Protein AF-A0A2A2IFA4-F1 (afdb_monomer_lite)

Structure (mmCIF, N/CA/C/O backbone):
data_AF-A0A2A2IFA4-F1
#
_entry.id   AF-A0A2A2IFA4-F1
#
loop_
_atom_site.group_PDB
_atom_site.id
_atom_site.type_symbol
_atom_site.label_atom_id
_atom_site.label_alt_id
_atom_site.label_comp_id
_atom_site.label_asym_id
_atom_site.label_entity_id
_atom_site.label_seq_id
_atom_site.pdbx_PDB_ins_code
_atom_site.Cartn_x
_atom_site.Cartn_y
_atom_site.Cartn_z
_atom_site.occupancy
_atom_site.B_iso_or_equiv
_atom_site.auth_seq_id
_atom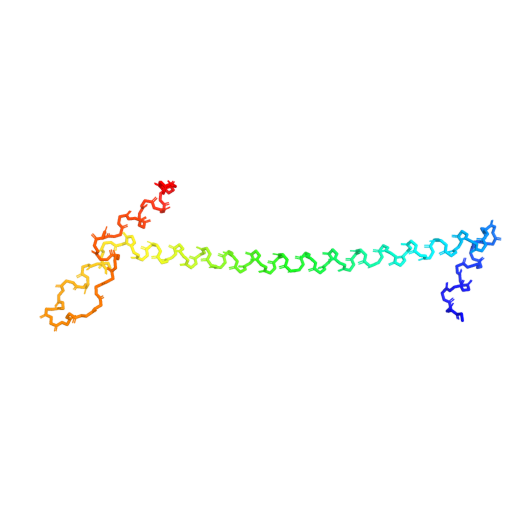_site.auth_comp_id
_atom_site.auth_asym_id
_atom_site.auth_atom_id
_atom_site.pdbx_PDB_model_num
ATOM 1 N N . MET A 1 1 ? -16.837 -14.206 36.445 1.00 54.28 1 MET A N 1
ATOM 2 C CA . MET A 1 1 ? -16.981 -12.756 36.185 1.00 54.28 1 MET A CA 1
ATOM 3 C C . MET A 1 1 ? -15.572 -12.156 36.212 1.00 54.28 1 MET A C 1
ATOM 5 O O . MET A 1 1 ? -14.806 -12.560 37.072 1.00 54.28 1 MET A O 1
ATOM 9 N N . SER A 1 2 ? -15.163 -11.344 35.228 1.00 72.38 2 SER A N 1
ATOM 10 C CA . SER A 1 2 ? -13.782 -10.806 35.141 1.00 72.38 2 SER A CA 1
ATOM 11 C C . SER A 1 2 ? -13.569 -9.676 36.158 1.00 72.38 2 SER A C 1
ATOM 13 O O . SER A 1 2 ? -14.473 -8.870 36.328 1.00 72.38 2 SER A O 1
ATOM 15 N N . LYS A 1 3 ? -12.384 -9.558 36.776 1.00 74.00 3 LYS A N 1
ATOM 16 C CA . LYS A 1 3 ? -12.037 -8.494 37.750 1.00 74.00 3 LYS A CA 1
ATOM 17 C C . LYS A 1 3 ? -12.332 -7.076 37.234 1.00 74.00 3 LYS A C 1
ATOM 19 O O . LYS A 1 3 ? -12.802 -6.212 37.963 1.00 74.00 3 LYS A O 1
ATOM 24 N N . ARG A 1 4 ? -12.153 -6.869 35.929 1.00 71.19 4 ARG A N 1
ATOM 25 C CA . ARG A 1 4 ? -12.455 -5.604 35.243 1.00 71.19 4 ARG A CA 1
ATOM 26 C C . ARG A 1 4 ? -13.957 -5.259 35.250 1.00 71.19 4 ARG A C 1
ATOM 28 O O . ARG A 1 4 ? -14.310 -4.091 35.159 1.00 71.19 4 ARG A O 1
ATOM 35 N N . MET A 1 5 ? -14.833 -6.263 35.350 1.00 63.66 5 MET A N 1
ATOM 36 C CA . MET A 1 5 ? -16.295 -6.114 35.394 1.00 63.66 5 MET A CA 1
ATOM 37 C C . MET A 1 5 ? -16.765 -5.533 36.731 1.00 63.66 5 MET A C 1
ATOM 39 O O . MET A 1 5 ? -17.669 -4.703 36.757 1.00 63.66 5 MET A O 1
ATOM 43 N N . GLU A 1 6 ? -16.139 -5.947 37.832 1.00 71.00 6 GLU A N 1
ATOM 44 C CA . GLU A 1 6 ? -16.464 -5.442 39.170 1.00 71.00 6 GLU A CA 1
ATOM 45 C C . GLU A 1 6 ? -16.035 -3.976 39.318 1.00 71.00 6 GLU A C 1
ATOM 47 O O . GLU A 1 6 ? -16.837 -3.144 39.736 1.00 71.00 6 GLU A O 1
ATOM 52 N N . GLU A 1 7 ? -14.833 -3.627 38.844 1.00 73.50 7 GLU A N 1
ATOM 53 C CA . GLU A 1 7 ? -14.301 -2.256 38.906 1.00 73.50 7 GLU A CA 1
ATOM 54 C C . GLU A 1 7 ? -15.154 -1.236 38.126 1.00 73.50 7 GLU A C 1
ATOM 56 O O . GLU A 1 7 ? -15.310 -0.088 38.550 1.00 73.50 7 GLU A O 1
ATOM 61 N N . ILE A 1 8 ? -15.726 -1.637 36.985 1.00 70.44 8 ILE A N 1
ATOM 62 C CA . ILE A 1 8 ? -16.597 -0.770 36.177 1.00 70.44 8 ILE A CA 1
ATOM 63 C C . ILE A 1 8 ? -17.962 -0.598 36.854 1.00 70.44 8 ILE A C 1
ATOM 65 O O . ILE A 1 8 ? -18.442 0.529 36.975 1.00 70.44 8 ILE A O 1
ATOM 69 N N . LYS A 1 9 ? -18.572 -1.682 37.353 1.00 66.44 9 LYS A N 1
ATOM 70 C CA . LYS A 1 9 ? -19.858 -1.611 38.067 1.00 66.44 9 LYS A CA 1
ATOM 71 C C . LYS A 1 9 ? -19.788 -0.743 39.319 1.00 66.44 9 LYS A C 1
ATOM 73 O O . LYS A 1 9 ? -20.716 0.006 39.609 1.00 66.44 9 LYS A O 1
ATOM 78 N N . GLU A 1 10 ? -18.671 -0.796 40.035 1.00 72.06 10 GLU A N 1
ATOM 79 C CA . GLU A 1 10 ? -18.481 -0.022 41.257 1.00 72.06 10 GLU A CA 1
ATOM 80 C C . GLU A 1 10 ? -18.316 1.484 41.000 1.00 72.06 10 GLU A C 1
ATOM 82 O O . GLU A 1 10 ? -18.781 2.301 41.799 1.00 72.06 10 GLU A O 1
ATOM 87 N N . ARG A 1 11 ? -17.728 1.864 39.856 1.00 70.00 11 ARG A N 1
ATOM 88 C CA . ARG A 1 11 ? -17.583 3.269 39.432 1.00 70.00 11 ARG A CA 1
ATOM 89 C C . ARG A 1 11 ? -18.865 3.880 38.871 1.00 70.00 11 ARG A C 1
ATOM 91 O O . ARG A 1 11 ? -19.038 5.091 38.963 1.00 70.00 11 ARG A O 1
ATOM 98 N N . PHE A 1 12 ? -19.763 3.065 38.322 1.00 68.25 12 PHE A N 1
ATOM 99 C CA . PHE A 1 12 ? -20.979 3.515 37.641 1.00 68.25 12 PHE A CA 1
ATOM 100 C C . PHE A 1 12 ? -22.253 3.013 38.337 1.00 68.25 12 PHE A C 1
ATOM 102 O O . PHE A 1 12 ? -23.189 2.563 37.686 1.00 68.25 12 PHE A O 1
ATOM 109 N N . LYS A 1 13 ? -22.313 3.126 39.672 1.00 64.19 13 LYS A N 1
ATOM 110 C CA . LYS A 1 13 ? -23.433 2.650 40.516 1.00 64.19 13 LYS A CA 1
ATOM 111 C C . LYS A 1 13 ? -24.833 3.164 40.127 1.00 64.19 13 LYS A C 1
ATOM 113 O O . LYS A 1 13 ? -25.814 2.593 40.589 1.00 64.19 13 LYS A O 1
ATOM 118 N N . SER A 1 14 ? -24.944 4.226 39.323 1.00 64.38 14 SER A N 1
ATOM 119 C CA . SER A 1 14 ? -26.217 4.789 38.838 1.00 64.38 14 SER A CA 1
ATOM 120 C C . SER A 1 14 ? -26.607 4.349 37.423 1.00 64.38 14 SER A C 1
ATOM 122 O O . SER A 1 14 ? -27.638 4.781 36.915 1.00 64.38 14 SER A O 1
ATOM 124 N N . VAL A 1 15 ? -25.766 3.558 36.761 1.00 63.66 15 VAL A N 1
ATOM 125 C CA . VAL A 1 15 ? -25.943 3.105 35.381 1.00 63.66 15 VAL A CA 1
ATOM 126 C C . VAL A 1 15 ? -26.515 1.690 35.430 1.00 63.66 15 VAL A C 1
ATOM 128 O O . VAL A 1 15 ? -26.007 0.845 36.166 1.00 63.66 15 VAL A O 1
ATOM 131 N N . GLY A 1 16 ? -27.605 1.432 34.703 1.00 70.00 16 GLY A N 1
ATOM 132 C CA . GLY A 1 16 ? -28.251 0.122 34.730 1.00 70.00 16 GLY A CA 1
ATOM 133 C C . GLY A 1 16 ? -27.309 -0.973 34.221 1.00 70.00 16 GLY A C 1
ATOM 134 O O . GLY A 1 16 ? -26.464 -0.729 33.361 1.00 70.00 16 GLY A O 1
ATOM 135 N N . ASP A 1 17 ? -27.470 -2.208 34.702 1.00 71.75 17 ASP A N 1
ATOM 136 C CA . ASP A 1 17 ? -26.640 -3.345 34.265 1.00 71.75 17 ASP A CA 1
ATOM 137 C C . ASP A 1 17 ? -26.629 -3.530 32.729 1.00 71.75 17 ASP A C 1
ATOM 139 O O . ASP A 1 17 ? -25.636 -3.991 32.161 1.00 71.75 17 ASP A O 1
ATOM 143 N N . GLY A 1 18 ? -27.712 -3.139 32.043 1.00 74.62 18 GLY A N 1
ATOM 144 C CA . GLY A 1 18 ? -27.806 -3.133 30.578 1.00 74.62 18 GLY A CA 1
ATOM 145 C C . GLY A 1 18 ? -26.884 -2.111 29.905 1.00 74.62 18 GLY A C 1
ATOM 146 O O . GLY A 1 18 ? -26.191 -2.452 28.946 1.00 74.62 18 GLY A O 1
ATOM 147 N N . ASP A 1 19 ? -26.806 -0.898 30.447 1.00 78.19 19 ASP A N 1
ATOM 148 C CA . ASP A 1 19 ? -25.959 0.181 29.932 1.00 78.19 19 ASP A CA 1
ATOM 149 C C . ASP A 1 19 ? -24.469 -0.138 30.144 1.00 78.19 19 ASP A C 1
ATOM 151 O O . ASP A 1 19 ? -23.640 0.102 29.266 1.00 78.19 19 ASP A O 1
ATOM 155 N N . ILE A 1 20 ? -24.123 -0.765 31.276 1.00 79.50 20 ILE A N 1
ATOM 156 C CA . ILE A 1 20 ? -22.754 -1.225 31.557 1.00 79.50 20 ILE A CA 1
ATOM 157 C C . ILE A 1 20 ? -22.330 -2.306 30.558 1.00 79.50 20 ILE A C 1
ATOM 159 O O . ILE A 1 20 ? -21.237 -2.236 29.993 1.00 79.50 20 ILE A O 1
ATOM 163 N N . ASN A 1 21 ? -23.192 -3.293 30.298 1.00 81.50 21 ASN A N 1
ATOM 164 C CA . ASN A 1 21 ? -22.903 -4.337 29.314 1.00 81.50 21 ASN A CA 1
ATOM 165 C C . ASN A 1 21 ? -22.749 -3.760 27.901 1.00 81.50 21 ASN A C 1
ATOM 167 O O . ASN A 1 21 ? -21.839 -4.166 27.175 1.00 81.50 21 ASN A O 1
ATOM 171 N N . TRP A 1 22 ? -23.589 -2.792 27.528 1.00 85.56 22 TRP A N 1
ATOM 172 C CA . TRP A 1 22 ? -23.478 -2.105 26.245 1.00 85.56 22 TRP A CA 1
ATOM 173 C C . TRP A 1 22 ? -22.144 -1.356 26.117 1.00 85.56 22 TRP A C 1
ATOM 175 O O . TRP A 1 22 ? -21.429 -1.553 25.135 1.00 85.56 22 TRP A O 1
ATOM 185 N N . LEU A 1 23 ? -21.739 -0.584 27.133 1.00 84.94 23 LEU A N 1
ATOM 186 C CA . LEU A 1 23 ? -20.457 0.137 27.142 1.00 84.94 23 LEU A CA 1
ATOM 187 C C . LEU A 1 23 ? -19.249 -0.801 27.022 1.00 84.94 23 LEU A C 1
ATOM 189 O O . LEU A 1 23 ? -18.266 -0.483 26.347 1.00 84.94 23 LEU A O 1
ATOM 193 N N . ILE A 1 24 ? -19.317 -1.979 27.642 1.00 84.62 24 ILE A N 1
ATOM 194 C CA . ILE A 1 24 ? -18.269 -2.998 27.528 1.00 84.62 24 ILE A CA 1
ATOM 195 C C . ILE A 1 24 ? -18.199 -3.547 26.106 1.00 84.62 24 ILE A C 1
ATOM 197 O O . ILE A 1 24 ? -17.106 -3.628 25.545 1.00 84.62 24 ILE A O 1
ATOM 201 N N . GLN A 1 25 ? -19.343 -3.880 25.503 1.00 88.69 25 GLN A N 1
ATOM 202 C CA . GLN A 1 25 ? -19.390 -4.342 24.115 1.00 88.69 25 GLN A CA 1
ATOM 203 C C . GLN A 1 25 ? -18.828 -3.292 23.155 1.00 88.69 25 GLN A C 1
ATOM 205 O O . GLN A 1 25 ? -18.031 -3.638 22.286 1.00 88.69 25 GLN A O 1
ATOM 210 N N . GLN A 1 26 ? -19.169 -2.014 23.346 1.00 88.25 26 GLN A N 1
ATOM 211 C CA . GLN A 1 26 ? -18.602 -0.925 22.547 1.00 88.25 26 GLN A CA 1
ATOM 212 C C . GLN A 1 26 ? -17.088 -0.811 22.739 1.00 88.25 26 GLN A C 1
ATOM 214 O O . GLN A 1 26 ? -16.351 -0.674 21.769 1.00 88.25 26 GLN A O 1
ATOM 219 N N . THR A 1 27 ? -16.599 -0.937 23.974 1.00 90.31 27 THR A N 1
ATOM 220 C CA . THR A 1 27 ? -15.159 -0.876 24.259 1.00 90.31 27 THR A CA 1
ATOM 221 C C . THR A 1 27 ? -14.395 -2.017 23.580 1.00 90.31 27 THR A C 1
ATOM 22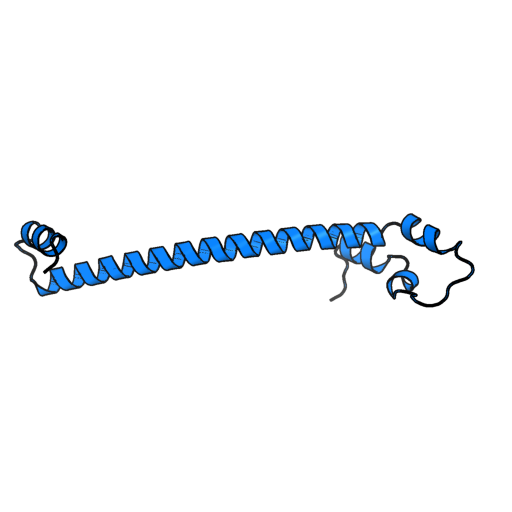3 O O . THR A 1 27 ? -13.326 -1.795 23.016 1.00 90.31 27 THR A O 1
ATOM 226 N N . GLU A 1 28 ? -14.921 -3.243 23.616 1.00 92.56 28 GLU A N 1
ATOM 227 C CA . GLU A 1 28 ? -14.299 -4.378 22.923 1.00 92.56 28 GLU A CA 1
ATOM 228 C C . GLU A 1 28 ? -14.388 -4.242 21.399 1.00 92.56 28 GLU A C 1
ATOM 230 O O . GLU A 1 28 ? -13.419 -4.549 20.704 1.00 92.56 28 GLU A O 1
ATOM 235 N N . HIS A 1 29 ? -15.497 -3.710 20.879 1.00 90.62 29 HIS A N 1
ATOM 236 C CA . HIS A 1 29 ? -15.645 -3.412 19.456 1.00 90.62 29 HIS A CA 1
ATOM 237 C C . HIS A 1 29 ? -14.598 -2.396 18.981 1.00 90.62 29 HIS A C 1
ATOM 239 O O . HIS A 1 29 ? -13.926 -2.631 17.979 1.00 90.62 29 HIS A O 1
ATOM 245 N N . VAL A 1 30 ? -14.406 -1.297 19.719 1.00 93.50 30 VAL A N 1
ATOM 246 C CA . VAL A 1 30 ? -13.392 -0.279 19.399 1.00 93.50 30 VAL A CA 1
ATOM 247 C C . VAL A 1 30 ? -11.990 -0.889 19.385 1.00 93.50 30 VAL A C 1
ATOM 249 O O . VAL A 1 30 ? -11.267 -0.705 18.410 1.00 93.50 30 VAL A O 1
ATOM 252 N N . LYS A 1 31 ? -11.625 -1.698 20.387 1.00 94.12 31 LYS A N 1
ATOM 253 C CA . LYS A 1 31 ? -10.314 -2.376 20.413 1.00 94.12 31 LYS A CA 1
ATOM 254 C C . LYS A 1 31 ? -10.087 -3.310 19.227 1.00 94.12 31 LYS A C 1
ATOM 256 O O . LYS A 1 31 ? -8.945 -3.520 18.818 1.00 94.12 31 LYS A O 1
ATOM 261 N N . GLU A 1 32 ? -11.140 -3.958 18.737 1.00 95.38 32 GLU A N 1
ATOM 262 C CA . GLU A 1 32 ? -11.045 -4.818 17.559 1.00 95.38 32 GLU A CA 1
ATOM 263 C C . GLU A 1 32 ? -10.854 -3.987 16.286 1.00 95.38 32 GLU A C 1
ATOM 265 O O . GLU A 1 32 ? -9.996 -4.312 15.466 1.00 95.38 32 GLU A O 1
ATOM 270 N N . LEU A 1 33 ? -11.576 -2.872 16.146 1.00 94.56 33 LEU A N 1
ATOM 271 C CA . LEU A 1 33 ? -11.365 -1.935 15.041 1.00 94.56 33 LEU A CA 1
ATOM 272 C C . LEU A 1 33 ? -9.942 -1.366 15.042 1.00 94.56 33 LEU A C 1
ATOM 274 O O . LEU A 1 33 ? -9.293 -1.368 14.000 1.00 94.56 33 LEU A O 1
ATOM 278 N N . GLU A 1 34 ? -9.423 -0.953 16.198 1.00 95.12 34 GLU A N 1
ATOM 279 C CA . GLU A 1 34 ? -8.044 -0.467 16.342 1.00 95.12 34 GLU A CA 1
ATOM 280 C C . GLU A 1 34 ? -7.016 -1.523 15.910 1.00 95.12 34 GLU A C 1
ATOM 282 O O . GLU A 1 34 ? -6.061 -1.217 15.192 1.00 95.12 34 GLU A O 1
ATOM 287 N N . ARG A 1 35 ? -7.226 -2.790 16.294 1.00 94.88 35 ARG A N 1
ATOM 288 C CA . ARG A 1 35 ? -6.372 -3.907 15.865 1.00 94.88 35 ARG A CA 1
ATOM 289 C C . ARG A 1 35 ? -6.396 -4.101 14.354 1.00 94.88 35 ARG A C 1
ATOM 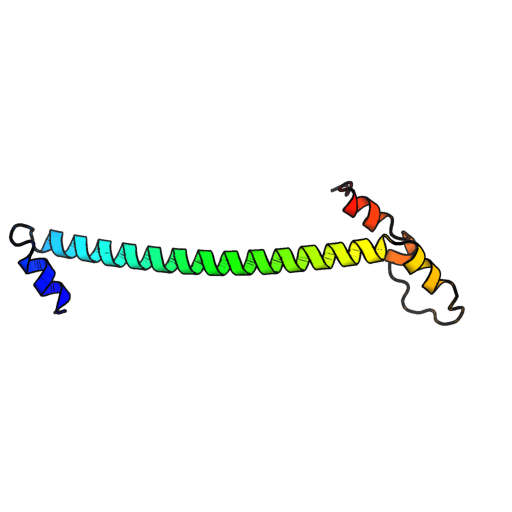291 O O . ARG A 1 35 ? -5.333 -4.270 13.756 1.00 94.88 35 ARG A O 1
ATOM 298 N N . ARG A 1 36 ? -7.580 -4.057 13.741 1.00 94.69 36 ARG A N 1
ATOM 299 C CA . ARG A 1 36 ? -7.742 -4.194 12.287 1.00 94.69 36 ARG A CA 1
ATOM 300 C C . ARG A 1 36 ? -7.080 -3.048 11.534 1.00 94.69 36 ARG A C 1
ATOM 302 O O . ARG A 1 36 ? -6.311 -3.311 10.620 1.00 94.69 36 ARG A O 1
ATOM 309 N N . ILE A 1 37 ? -7.291 -1.807 11.972 1.00 94.69 37 ILE A N 1
ATOM 310 C CA . ILE A 1 37 ? -6.646 -0.627 11.380 1.00 94.69 37 ILE A CA 1
ATOM 311 C C . ILE A 1 37 ? -5.123 -0.758 11.468 1.00 94.69 37 ILE A C 1
ATOM 313 O O . ILE A 1 37 ? -4.439 -0.607 10.462 1.00 94.69 37 ILE A O 1
ATOM 317 N N . SER A 1 38 ? -4.582 -1.124 12.634 1.00 95.00 38 SER A N 1
ATOM 318 C CA . SER A 1 38 ? -3.133 -1.298 12.797 1.00 95.00 38 SER A CA 1
ATOM 319 C C . SER A 1 38 ? -2.560 -2.406 11.903 1.00 95.00 38 SER A C 1
ATOM 321 O O . SER A 1 38 ? -1.437 -2.293 11.403 1.00 95.00 38 SER A O 1
ATOM 323 N N . PHE A 1 39 ? -3.310 -3.492 11.703 1.00 94.81 39 PHE A N 1
ATOM 324 C CA . PHE A 1 39 ? -2.930 -4.553 10.776 1.00 94.81 39 PHE A CA 1
ATOM 325 C C . PHE A 1 39 ? -2.925 -4.053 9.327 1.00 94.81 39 PHE A C 1
ATOM 327 O O . PHE A 1 39 ? -1.922 -4.224 8.632 1.00 94.81 39 PHE A O 1
ATOM 334 N N . ASP A 1 40 ? -4.004 -3.396 8.901 1.00 94.25 40 ASP A N 1
ATOM 335 C CA . ASP A 1 40 ? -4.159 -2.862 7.550 1.00 94.25 40 ASP A CA 1
ATOM 336 C C . ASP A 1 40 ? -3.058 -1.841 7.237 1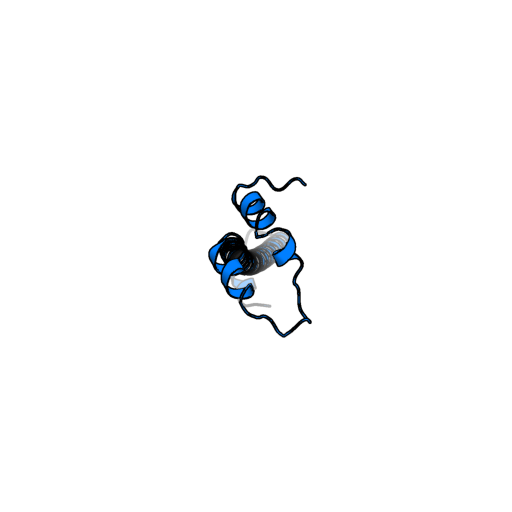.00 94.25 40 ASP A C 1
ATOM 338 O O . ASP A 1 40 ? -2.395 -1.945 6.206 1.00 94.25 40 ASP A O 1
ATOM 342 N N . GLU A 1 41 ? -2.765 -0.914 8.152 1.00 94.38 41 GLU A N 1
ATOM 343 C CA . GLU A 1 41 ? -1.675 0.057 8.002 1.00 94.38 41 GLU A CA 1
ATOM 344 C C . GLU A 1 41 ? -0.320 -0.620 7.770 1.00 94.38 41 GLU A C 1
ATOM 346 O O . GLU A 1 41 ? 0.429 -0.240 6.865 1.00 94.38 41 GLU A O 1
ATOM 351 N N . LYS A 1 42 ? 0.001 -1.656 8.554 1.00 93.88 42 LYS A N 1
ATOM 352 C CA . LYS A 1 42 ? 1.250 -2.415 8.390 1.00 93.88 42 LYS A CA 1
ATOM 353 C C . LYS A 1 42 ? 1.283 -3.157 7.060 1.00 93.88 42 LYS A C 1
ATOM 355 O O . LYS A 1 42 ? 2.311 -3.137 6.380 1.00 93.88 42 LYS A O 1
ATOM 360 N N . PHE A 1 43 ? 0.175 -3.789 6.684 1.00 94.06 43 PHE A N 1
ATOM 361 C CA . PHE A 1 43 ? 0.056 -4.519 5.429 1.00 94.06 43 PHE A CA 1
ATOM 362 C C . PHE A 1 43 ? 0.243 -3.589 4.224 1.00 94.06 43 PHE A C 1
ATOM 364 O O . PHE A 1 43 ? 1.107 -3.837 3.377 1.00 94.06 43 PHE A O 1
ATOM 371 N N . TYR A 1 44 ? -0.497 -2.479 4.177 1.00 94.56 44 TYR A N 1
ATOM 372 C CA . TYR A 1 44 ? -0.401 -1.505 3.094 1.00 94.56 44 TYR A CA 1
ATOM 373 C C . TYR A 1 44 ? 0.962 -0.814 3.068 1.00 94.56 44 TYR A C 1
ATOM 375 O O . TYR A 1 44 ? 1.536 -0.665 1.991 1.00 94.56 44 TYR A O 1
ATOM 383 N N . SER A 1 45 ? 1.545 -0.475 4.222 1.00 95.44 45 SER A N 1
ATOM 384 C CA . SER A 1 45 ? 2.910 0.066 4.288 1.00 95.44 45 SER A CA 1
ATOM 385 C C . SER A 1 45 ? 3.936 -0.902 3.688 1.00 95.44 45 SER A C 1
ATOM 387 O O . SER A 1 45 ? 4.793 -0.493 2.900 1.00 95.44 45 SER A O 1
ATOM 389 N N . GLY A 1 46 ? 3.824 -2.198 3.997 1.00 95.12 46 GLY A N 1
ATOM 390 C CA . GLY A 1 46 ? 4.663 -3.239 3.405 1.00 95.12 46 GLY A CA 1
ATOM 391 C C . GLY A 1 46 ? 4.499 -3.326 1.887 1.00 95.12 46 GLY A C 1
ATOM 392 O O . GLY A 1 46 ? 5.490 -3.329 1.156 1.00 95.12 46 GLY A O 1
ATOM 393 N N . LYS A 1 47 ? 3.253 -3.314 1.401 1.00 95.38 47 LYS A N 1
ATOM 394 C CA . LYS A 1 47 ? 2.952 -3.351 -0.037 1.00 95.38 47 LYS A CA 1
ATOM 395 C C . LYS A 1 47 ? 3.456 -2.119 -0.782 1.00 95.38 47 LYS A C 1
ATOM 397 O O . LYS A 1 47 ? 4.015 -2.259 -1.866 1.00 95.38 47 LYS A O 1
ATOM 402 N N . ILE A 1 48 ? 3.332 -0.932 -0.193 1.00 95.81 48 ILE A N 1
ATOM 403 C CA . ILE A 1 48 ? 3.867 0.307 -0.769 1.00 95.81 48 ILE A CA 1
ATOM 404 C C . ILE A 1 48 ? 5.390 0.217 -0.902 1.00 95.81 48 ILE A C 1
ATOM 406 O O . ILE A 1 48 ? 5.922 0.531 -1.963 1.00 95.81 48 ILE A O 1
ATOM 410 N N . LYS A 1 49 ? 6.101 -0.265 0.126 1.00 95.19 49 LYS A N 1
ATOM 411 C CA . LYS A 1 49 ? 7.560 -0.459 0.057 1.00 95.19 49 LYS A CA 1
ATOM 412 C C . LYS A 1 49 ? 7.963 -1.448 -1.039 1.00 95.19 49 LYS A C 1
ATOM 414 O O . LYS A 1 49 ? 8.896 -1.171 -1.786 1.00 95.19 49 LYS A O 1
ATOM 419 N N . GLU A 1 50 ? 7.245 -2.564 -1.163 1.00 95.69 50 GLU A N 1
ATOM 420 C CA . GLU A 1 50 ? 7.470 -3.563 -2.215 1.00 95.69 50 GLU A CA 1
ATOM 421 C C . GLU A 1 50 ? 7.284 -2.958 -3.618 1.00 95.69 50 GLU A C 1
ATOM 423 O O . GLU A 1 50 ? 8.128 -3.135 -4.497 1.00 95.69 50 GLU A O 1
ATOM 428 N N . LEU A 1 51 ? 6.203 -2.200 -3.824 1.00 95.62 51 LEU A N 1
ATOM 429 C CA . LEU A 1 51 ? 5.918 -1.532 -5.095 1.00 95.62 51 LEU A CA 1
ATOM 430 C C . LEU A 1 51 ? 6.941 -0.441 -5.420 1.00 95.62 51 LEU A C 1
ATOM 432 O O . LEU A 1 51 ? 7.340 -0.312 -6.575 1.00 95.62 51 LEU A O 1
ATOM 436 N N . LEU A 1 52 ? 7.406 0.314 -4.421 1.00 94.88 52 LEU A N 1
ATOM 437 C CA . LEU A 1 52 ? 8.472 1.300 -4.602 1.00 94.88 52 LEU A CA 1
ATOM 438 C C . LEU A 1 52 ? 9.789 0.634 -5.011 1.00 94.88 52 LEU A C 1
ATOM 440 O O . LEU A 1 52 ? 10.432 1.103 -5.948 1.00 94.88 52 LEU A O 1
ATOM 444 N N . ALA A 1 53 ? 10.160 -0.478 -4.374 1.00 94.81 53 ALA A N 1
ATOM 445 C CA . ALA A 1 53 ? 11.348 -1.241 -4.749 1.00 94.81 53 ALA A CA 1
ATOM 446 C C . ALA A 1 53 ? 11.245 -1.779 -6.187 1.00 94.81 53 ALA A C 1
ATOM 448 O O . ALA A 1 53 ? 12.173 -1.609 -6.976 1.00 94.81 53 ALA A O 1
ATOM 449 N N . LYS A 1 54 ? 10.087 -2.342 -6.563 1.00 93.62 54 LYS A N 1
ATOM 450 C CA . LYS A 1 54 ? 9.811 -2.786 -7.940 1.00 93.62 54 LYS A CA 1
ATOM 451 C C . LYS A 1 54 ? 9.897 -1.638 -8.941 1.00 93.62 54 LYS A C 1
ATOM 453 O O . LYS A 1 54 ? 10.540 -1.782 -9.973 1.00 93.62 54 LYS A O 1
ATOM 458 N N . LYS A 1 55 ? 9.309 -0.481 -8.625 1.00 93.44 55 LYS A N 1
ATOM 459 C CA . LYS A 1 55 ? 9.376 0.718 -9.471 1.00 93.44 55 LYS A CA 1
ATOM 460 C C . LYS A 1 55 ? 10.821 1.165 -9.701 1.00 93.44 55 LYS A C 1
ATOM 462 O O . LYS A 1 55 ? 11.169 1.490 -10.831 1.00 93.44 55 LYS A O 1
ATOM 467 N N . ILE A 1 56 ? 11.647 1.187 -8.653 1.00 92.94 56 ILE A N 1
ATOM 468 C CA . ILE A 1 56 ? 13.071 1.537 -8.765 1.00 92.94 56 ILE A CA 1
ATOM 469 C C . ILE A 1 56 ? 13.785 0.538 -9.676 1.00 92.94 56 ILE A C 1
ATOM 471 O O . ILE A 1 56 ? 14.456 0.955 -10.613 1.00 92.94 56 ILE A O 1
ATOM 475 N N . HIS A 1 57 ? 13.584 -0.760 -9.450 1.00 92.62 57 HIS A N 1
ATOM 476 C CA . HIS A 1 57 ? 14.197 -1.806 -10.264 1.00 92.62 57 HIS A CA 1
ATOM 477 C C . HIS A 1 57 ? 13.796 -1.709 -11.744 1.00 92.62 57 HIS A C 1
ATOM 479 O O . HIS A 1 57 ? 14.653 -1.753 -12.621 1.00 92.62 57 HIS A O 1
ATOM 485 N N . TYR A 1 58 ? 12.511 -1.500 -12.037 1.00 90.56 58 TYR A N 1
ATOM 486 C CA . TYR A 1 58 ? 12.047 -1.317 -13.414 1.00 90.56 58 TYR A CA 1
ATOM 487 C C . TYR A 1 58 ? 12.596 -0.042 -14.051 1.00 90.56 58 TYR A C 1
ATOM 489 O O . TYR A 1 58 ? 12.931 -0.061 -15.228 1.00 90.56 58 TYR A O 1
ATOM 497 N N . LYS A 1 59 ? 12.748 1.046 -13.288 1.00 90.56 59 LYS A N 1
ATOM 498 C CA . LYS A 1 59 ? 13.395 2.266 -13.785 1.00 90.56 59 LYS A CA 1
ATOM 499 C C . LYS A 1 59 ? 14.854 2.011 -14.161 1.00 90.56 59 LYS A C 1
ATOM 501 O O . LYS A 1 59 ? 15.261 2.424 -15.234 1.00 90.56 59 LYS A O 1
ATOM 506 N N . GLN A 1 60 ? 15.600 1.290 -13.326 1.00 89.44 60 GLN A N 1
ATOM 507 C CA . GLN A 1 60 ? 16.988 0.914 -13.616 1.00 89.44 60 GLN A CA 1
ATOM 508 C C . GLN A 1 60 ? 17.088 0.018 -14.854 1.00 89.44 60 GLN A C 1
ATOM 510 O O . GLN A 1 60 ? 17.964 0.223 -15.685 1.00 89.44 60 GLN A O 1
ATOM 515 N N . ALA A 1 61 ? 16.173 -0.943 -15.008 1.00 87.44 61 ALA A N 1
ATOM 516 C CA . ALA A 1 61 ? 16.113 -1.772 -16.209 1.00 87.44 61 ALA A CA 1
ATOM 517 C C . ALA A 1 61 ? 15.817 -0.928 -17.460 1.00 87.44 61 ALA A C 1
ATOM 519 O O . ALA A 1 61 ? 16.472 -1.094 -18.482 1.00 87.44 61 ALA A O 1
ATOM 520 N N . LEU A 1 62 ? 14.873 0.014 -17.376 1.00 87.12 62 LEU A N 1
ATOM 521 C CA . LEU A 1 62 ? 14.587 0.945 -18.470 1.00 87.12 62 LEU A CA 1
ATOM 522 C C . LEU A 1 62 ? 15.782 1.846 -18.787 1.00 87.12 62 LEU A C 1
ATOM 524 O O . LEU A 1 62 ? 16.020 2.109 -19.953 1.00 87.12 62 LEU A O 1
ATOM 528 N N . GLU A 1 63 ? 16.528 2.314 -17.787 1.00 87.69 63 GLU A N 1
ATOM 529 C CA . GLU A 1 63 ? 17.749 3.105 -17.987 1.00 87.69 63 GLU A CA 1
ATOM 530 C C . GLU A 1 63 ? 18.842 2.272 -18.669 1.00 87.69 63 GLU A C 1
ATOM 532 O O . GLU A 1 63 ? 19.429 2.744 -19.636 1.00 87.69 63 GLU A O 1
ATOM 537 N N . PHE A 1 64 ? 19.042 1.017 -18.250 1.00 87.25 64 PHE A N 1
ATOM 538 C CA . PHE A 1 64 ? 19.962 0.081 -18.906 1.00 87.25 64 PHE A CA 1
ATOM 539 C C . PHE A 1 64 ? 19.602 -0.121 -20.382 1.00 87.25 64 PHE A C 1
ATOM 541 O O . PHE A 1 64 ? 20.458 0.001 -21.250 1.00 87.25 64 PHE A O 1
ATOM 548 N N . TYR A 1 65 ? 18.324 -0.361 -20.678 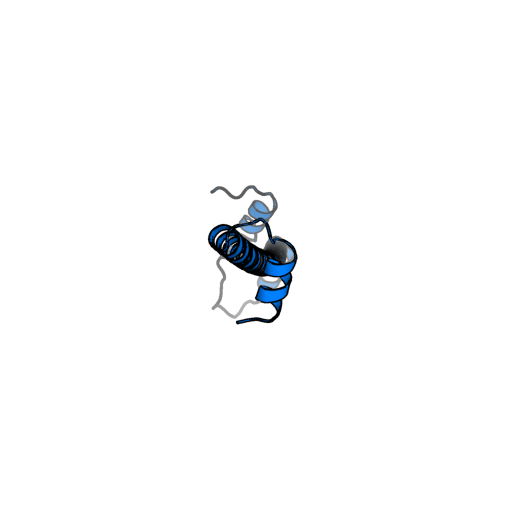1.00 83.19 65 TYR A N 1
ATOM 549 C CA . TYR A 1 65 ? 17.855 -0.485 -22.056 1.00 83.19 65 TYR A CA 1
ATOM 550 C C . TYR A 1 65 ? 17.744 0.865 -22.782 1.00 83.19 65 TYR A C 1
ATOM 552 O O . TYR A 1 65 ? 17.589 0.890 -23.990 1.00 83.19 65 TYR A O 1
ATOM 560 N N . ALA A 1 66 ? 17.773 2.017 -22.126 1.00 85.44 66 ALA A N 1
ATOM 561 C CA . ALA A 1 66 ? 17.749 3.300 -22.832 1.00 85.44 66 ALA A CA 1
ATOM 562 C C . ALA A 1 66 ? 19.139 3.707 -23.344 1.00 85.44 66 ALA A C 1
ATOM 564 O O . ALA A 1 66 ? 19.222 4.549 -24.240 1.00 85.44 66 ALA A O 1
ATOM 565 N N . ASP A 1 67 ? 20.188 3.129 -22.763 1.00 83.62 67 ASP A N 1
ATOM 566 C CA . ASP A 1 67 ? 21.588 3.405 -23.056 1.00 83.62 67 ASP A CA 1
ATOM 567 C C . ASP A 1 67 ? 22.033 2.718 -24.355 1.00 83.62 67 ASP A C 1
ATOM 569 O O . ASP A 1 67 ? 21.937 1.499 -24.490 1.00 83.62 67 ASP A O 1
ATOM 573 N N . GLU A 1 68 ? 22.500 3.516 -25.316 1.00 77.19 68 GLU A N 1
ATOM 574 C CA . GLU A 1 68 ? 22.922 3.061 -26.643 1.00 77.19 68 GLU A CA 1
ATOM 575 C C . GLU A 1 68 ? 24.193 2.192 -26.583 1.00 77.19 68 GLU A C 1
ATOM 577 O O . GLU A 1 68 ? 24.294 1.216 -27.330 1.00 77.19 68 GLU A O 1
ATOM 582 N N . GLU A 1 69 ? 25.102 2.447 -25.631 1.00 77.38 69 GLU A N 1
ATOM 583 C CA . GLU A 1 69 ? 26.356 1.688 -25.472 1.00 77.38 69 GLU A CA 1
ATOM 584 C C . GLU A 1 69 ? 26.095 0.223 -25.078 1.00 77.38 69 GLU A C 1
ATOM 586 O O . GLU A 1 69 ? 26.835 -0.686 -25.466 1.00 77.38 69 GLU A O 1
ATOM 591 N N . ASN A 1 70 ? 24.988 -0.039 -24.371 1.00 70.56 70 ASN A N 1
ATOM 592 C CA . ASN A 1 70 ? 24.587 -1.395 -23.991 1.00 70.56 70 ASN A CA 1
ATOM 593 C C . ASN A 1 70 ? 24.126 -2.243 -25.183 1.00 70.56 70 ASN A C 1
ATOM 595 O O . ASN A 1 70 ? 24.087 -3.464 -25.051 1.00 70.56 70 ASN A O 1
ATOM 599 N N . TYR A 1 71 ? 23.801 -1.630 -26.326 1.00 62.50 71 TYR A N 1
ATOM 600 C CA . TYR A 1 71 ? 23.450 -2.333 -27.565 1.00 62.50 71 TYR A CA 1
ATOM 601 C C . TYR A 1 71 ? 24.669 -2.608 -28.442 1.00 62.50 71 TYR A C 1
ATOM 603 O O . TYR A 1 71 ? 24.736 -3.643 -29.103 1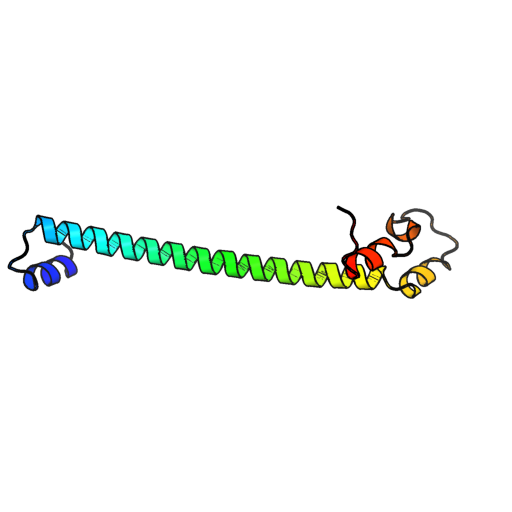.00 62.50 71 TYR A O 1
ATOM 611 N N . GLU A 1 72 ? 25.646 -1.702 -28.438 1.00 60.81 72 GLU A N 1
ATOM 612 C CA . GLU A 1 72 ? 26.858 -1.822 -29.253 1.00 60.81 72 GLU A CA 1
ATOM 613 C C . GLU A 1 72 ? 27.750 -2.992 -28.803 1.00 60.81 72 GLU A C 1
ATOM 615 O O . GLU A 1 72 ? 28.386 -3.637 -29.632 1.00 60.81 72 GLU A O 1
ATOM 620 N N . LEU A 1 73 ? 27.694 -3.368 -27.519 1.00 55.50 73 LEU A N 1
ATOM 621 C CA . LEU A 1 73 ? 28.366 -4.550 -26.956 1.00 55.50 73 LEU A CA 1
ATOM 622 C C . LEU A 1 73 ? 27.919 -5.899 -27.555 1.00 55.50 73 LEU A C 1
ATOM 624 O O . LEU A 1 73 ? 28.635 -6.891 -27.414 1.00 55.50 73 LEU A O 1
ATOM 628 N N . TRP A 1 74 ? 26.763 -5.958 -28.221 1.00 53.75 74 TRP A N 1
ATOM 629 C CA . TRP A 1 74 ? 26.218 -7.190 -28.811 1.00 53.75 74 TRP A CA 1
ATOM 630 C C . TRP A 1 74 ? 26.541 -7.334 -30.305 1.00 53.75 74 TRP A C 1
ATOM 632 O O . TRP A 1 74 ? 26.291 -8.390 -30.883 1.00 53.75 74 TRP A O 1
ATOM 642 N N . GLY A 1 75 ? 27.102 -6.293 -30.932 1.00 49.47 75 GLY A N 1
ATOM 643 C CA . GLY A 1 75 ? 27.388 -6.248 -32.370 1.00 49.47 75 GLY A CA 1
ATOM 644 C C . GLY A 1 75 ? 28.646 -7.004 -32.813 1.00 49.47 75 GLY A C 1
ATOM 645 O O . GLY A 1 75 ? 28.734 -7.375 -33.979 1.00 49.47 75 GLY A O 1
ATOM 646 N N . ASP A 1 76 ? 29.582 -7.283 -31.899 1.00 49.91 76 ASP A N 1
ATOM 647 C CA . ASP A 1 76 ? 30.873 -7.921 -32.217 1.00 49.91 76 ASP A CA 1
ATOM 648 C C . ASP A 1 76 ? 30.881 -9.456 -32.029 1.00 49.91 76 ASP A C 1
ATOM 650 O O . ASP A 1 76 ? 31.898 -10.117 -32.258 1.00 49.91 76 ASP A O 1
ATOM 654 N N . PHE A 1 77 ? 29.761 -10.066 -31.619 1.00 51.19 77 PHE A N 1
ATOM 655 C CA . PHE A 1 77 ? 29.655 -11.519 -31.424 1.00 51.19 77 PHE A CA 1
ATOM 656 C C . PHE A 1 77 ? 29.163 -12.221 -32.701 1.00 51.19 77 PHE A C 1
ATOM 658 O O . PHE A 1 77 ? 28.027 -12.678 -32.809 1.00 51.19 77 PHE A O 1
ATOM 665 N N . ASP A 1 78 ? 30.061 -12.328 -33.677 1.00 51.22 78 ASP A N 1
ATOM 666 C CA . ASP A 1 78 ? 29.830 -12.849 -35.033 1.00 51.22 78 ASP A CA 1
ATOM 667 C C . ASP A 1 78 ? 29.625 -14.388 -35.100 1.00 51.22 78 ASP A C 1
ATOM 669 O O . ASP A 1 78 ? 30.141 -15.066 -35.989 1.00 51.22 78 ASP A O 1
ATOM 673 N N . GLY A 1 79 ? 28.925 -15.006 -34.133 1.00 51.38 79 GLY A N 1
ATOM 674 C CA . GLY A 1 79 ? 28.934 -16.474 -34.061 1.00 51.38 79 GLY A CA 1
ATOM 675 C C . GLY A 1 79 ? 27.902 -17.246 -33.246 1.00 51.38 79 GLY A C 1
ATOM 676 O O . GLY A 1 79 ? 27.937 -18.470 -33.337 1.00 51.38 79 GLY A O 1
ATOM 677 N N . LEU A 1 80 ? 26.980 -16.643 -32.488 1.00 47.69 80 LEU A N 1
ATOM 678 C CA . LEU A 1 80 ? 25.977 -17.427 -31.741 1.00 47.69 80 LEU A CA 1
ATOM 679 C C . LEU A 1 80 ? 24.581 -16.806 -31.817 1.00 47.69 80 LEU A C 1
ATOM 681 O O . LEU A 1 80 ? 24.123 -16.061 -30.958 1.00 47.69 80 LEU A O 1
ATOM 685 N N . ASN A 1 81 ? 23.901 -17.187 -32.890 1.00 57.41 81 ASN A N 1
ATOM 686 C CA . ASN A 1 81 ? 22.463 -17.118 -33.054 1.00 57.41 81 ASN A CA 1
ATOM 687 C C . ASN A 1 81 ? 21.784 -18.039 -32.023 1.00 57.41 81 ASN A C 1
ATOM 689 O O . ASN A 1 81 ? 21.839 -19.252 -32.205 1.00 57.41 81 ASN A O 1
ATOM 693 N N . GLU A 1 82 ? 21.139 -17.491 -30.983 1.00 51.94 82 GLU A N 1
ATOM 694 C CA . GLU A 1 82 ? 19.887 -18.104 -30.498 1.00 51.94 82 GLU A CA 1
ATOM 695 C C . GLU A 1 82 ? 18.977 -17.234 -29.615 1.00 51.94 82 GLU A C 1
ATOM 697 O O . GLU A 1 82 ? 17.812 -17.596 -29.473 1.00 51.94 82 GLU A O 1
ATOM 702 N N . HIS A 1 83 ? 19.399 -16.110 -29.024 1.00 50.03 83 HIS A N 1
ATOM 703 C CA . HIS A 1 83 ? 18.529 -15.337 -28.108 1.00 50.03 83 HIS A CA 1
ATOM 704 C C . HIS A 1 83 ? 18.470 -13.845 -28.464 1.00 50.03 83 HIS A C 1
ATOM 706 O O . HIS A 1 83 ? 18.850 -12.993 -27.669 1.00 50.03 83 HIS A O 1
ATOM 712 N N . ILE A 1 84 ? 17.976 -13.524 -29.664 1.00 53.94 84 ILE A N 1
ATOM 713 C CA . ILE A 1 84 ? 17.635 -12.138 -30.020 1.00 53.94 84 ILE A CA 1
ATOM 714 C C . ILE A 1 84 ? 16.420 -11.731 -29.178 1.00 53.94 84 ILE A C 1
ATOM 716 O O . ILE A 1 84 ? 15.320 -12.265 -29.359 1.00 53.94 84 ILE A O 1
ATOM 720 N N . HIS A 1 85 ? 16.607 -10.814 -28.232 1.00 54.84 85 HIS A N 1
ATOM 721 C CA . HIS A 1 85 ? 15.513 -10.301 -27.419 1.00 54.84 85 HIS A CA 1
ATOM 722 C C . HIS A 1 85 ? 14.779 -9.200 -28.200 1.00 54.84 85 HIS A C 1
ATOM 724 O O . HIS A 1 85 ? 15.383 -8.407 -28.909 1.00 54.84 85 HIS A O 1
ATOM 730 N N . ASN A 1 86 ? 13.452 -9.094 -28.052 1.00 53.59 86 ASN A N 1
ATOM 731 C CA . ASN A 1 86 ? 12.638 -8.070 -28.740 1.00 53.59 86 ASN A CA 1
ATOM 732 C C . ASN A 1 86 ? 13.093 -6.612 -28.490 1.00 53.59 86 ASN A C 1
ATOM 734 O O . ASN A 1 86 ? 12.658 -5.711 -29.203 1.00 53.59 86 ASN A O 1
ATOM 738 N N . VAL A 1 87 ? 13.930 -6.389 -27.473 1.00 51.25 87 VAL A N 1
ATOM 739 C CA . VAL A 1 87 ? 14.531 -5.094 -27.128 1.00 51.25 87 VAL A CA 1
ATOM 740 C C . VAL A 1 87 ? 15.655 -4.710 -28.105 1.00 51.25 87 VAL A C 1
ATOM 742 O O . VAL A 1 87 ? 15.825 -3.534 -28.410 1.00 51.25 87 VAL A O 1
ATOM 745 N N . ASP A 1 88 ? 16.340 -5.686 -28.706 1.00 56.03 88 ASP A N 1
ATOM 746 C CA . ASP A 1 88 ? 17.418 -5.447 -29.679 1.00 56.03 88 ASP A CA 1
ATOM 747 C C . ASP A 1 88 ? 16.886 -4.827 -30.986 1.00 56.03 88 ASP A C 1
ATOM 749 O O . ASP A 1 88 ? 17.595 -4.107 -31.688 1.00 56.03 88 ASP A O 1
ATOM 753 N N . PHE A 1 89 ? 15.601 -5.052 -31.298 1.00 61.22 89 PHE A N 1
ATOM 754 C CA . PHE A 1 89 ? 14.951 -4.526 -32.502 1.00 61.22 89 PHE A CA 1
ATOM 755 C C . PHE A 1 89 ? 14.541 -3.050 -32.399 1.00 61.22 89 PHE A C 1
ATOM 757 O O . PHE A 1 89 ? 14.470 -2.388 -33.434 1.00 61.22 89 PHE A O 1
ATOM 764 N N . ASP A 1 90 ? 14.252 -2.530 -31.197 1.00 72.50 90 ASP A N 1
ATOM 765 C CA . ASP A 1 90 ? 13.881 -1.116 -31.000 1.00 72.50 90 ASP A CA 1
ATOM 766 C C . ASP A 1 90 ? 15.010 -0.248 -30.436 1.00 72.50 90 ASP A C 1
ATOM 768 O O . ASP A 1 90 ? 14.811 0.952 -30.241 1.00 72.50 90 ASP A O 1
ATOM 772 N N . LYS A 1 91 ? 16.196 -0.835 -30.208 1.00 75.88 91 LYS A N 1
ATOM 773 C CA . LYS A 1 91 ? 17.407 -0.145 -29.732 1.00 75.88 91 LYS A CA 1
ATOM 774 C C . LYS A 1 91 ? 17.155 0.745 -28.507 1.00 75.88 91 LYS A C 1
ATOM 776 O O . LYS A 1 91 ? 17.786 1.795 -28.357 1.00 75.88 91 LYS A O 1
ATOM 781 N N . GLY A 1 92 ? 16.180 0.392 -27.668 1.00 78.38 92 GLY A N 1
ATOM 782 C CA . GLY A 1 92 ? 15.842 1.157 -26.472 1.00 78.38 92 GLY A CA 1
ATOM 783 C C . GLY A 1 92 ? 14.863 2.309 -26.674 1.00 78.38 92 GLY A C 1
ATOM 784 O O . GLY A 1 92 ? 14.595 3.043 -25.720 1.00 78.38 92 GLY A O 1
ATOM 785 N N . ASP A 1 93 ? 14.285 2.489 -27.865 1.00 81.69 93 ASP A N 1
ATOM 786 C CA . ASP A 1 93 ? 13.371 3.603 -28.150 1.00 81.69 93 ASP A CA 1
ATOM 787 C C . ASP A 1 93 ? 12.142 3.582 -27.239 1.00 81.69 93 ASP A C 1
ATOM 789 O O . ASP A 1 93 ? 11.755 4.616 -26.686 1.00 81.69 93 ASP A O 1
ATOM 793 N N . LYS A 1 94 ? 11.562 2.401 -26.998 1.00 83.06 94 LYS A N 1
ATOM 794 C CA . LYS A 1 94 ? 10.427 2.265 -26.073 1.00 83.06 94 LYS A CA 1
ATOM 795 C C . LYS A 1 94 ? 10.821 2.563 -24.632 1.00 83.06 94 LYS A C 1
ATOM 797 O O . LYS A 1 94 ? 10.024 3.143 -23.891 1.00 83.06 94 LYS A O 1
ATOM 802 N N . ALA A 1 95 ? 12.037 2.198 -24.228 1.00 84.19 95 ALA A N 1
ATOM 803 C CA . ALA A 1 95 ? 12.540 2.497 -22.894 1.00 84.19 95 ALA A CA 1
ATOM 804 C C . ALA A 1 95 ? 12.709 4.014 -22.701 1.00 84.19 95 ALA A C 1
ATOM 806 O O . ALA A 1 95 ? 12.215 4.568 -21.716 1.00 84.19 95 ALA A O 1
ATOM 807 N N . ARG A 1 96 ? 13.282 4.708 -23.696 1.00 85.88 96 ARG A N 1
ATOM 808 C CA . ARG A 1 96 ? 13.398 6.175 -23.725 1.00 85.88 96 ARG A CA 1
ATOM 809 C C . ARG A 1 96 ? 12.035 6.875 -23.716 1.00 85.88 96 ARG A C 1
ATOM 811 O O . ARG A 1 96 ? 11.847 7.798 -22.927 1.00 85.88 96 ARG A O 1
ATOM 818 N N . GLN A 1 97 ? 11.073 6.431 -24.530 1.00 86.50 97 GLN A N 1
ATOM 819 C CA . GLN A 1 97 ? 9.702 6.971 -24.534 1.00 86.50 97 GLN A CA 1
ATOM 820 C C . GLN A 1 97 ? 9.015 6.787 -23.173 1.00 86.50 97 GLN A C 1
ATOM 822 O O . GLN A 1 97 ? 8.420 7.721 -22.635 1.00 86.50 97 GLN A O 1
ATOM 827 N N . THR A 1 98 ? 9.158 5.605 -22.568 1.00 86.50 98 THR A N 1
ATOM 828 C CA . THR A 1 98 ? 8.581 5.303 -21.249 1.00 86.50 98 THR A CA 1
ATOM 829 C C . THR A 1 98 ? 9.199 6.174 -20.149 1.00 86.50 98 THR A C 1
ATOM 831 O O . THR A 1 98 ? 8.473 6.698 -19.306 1.00 86.50 98 THR A O 1
ATOM 834 N N . LEU A 1 99 ? 10.519 6.404 -20.171 1.00 85.31 99 LEU A N 1
ATOM 835 C CA . LEU A 1 99 ? 11.205 7.299 -19.226 1.00 85.31 99 LEU A CA 1
ATOM 836 C C . LEU A 1 99 ? 10.801 8.774 -19.386 1.00 85.31 99 LEU A C 1
ATOM 838 O O . LEU A 1 99 ? 10.769 9.501 -18.393 1.00 85.31 99 LEU A O 1
ATOM 842 N N . LYS A 1 100 ? 10.457 9.208 -20.606 1.00 87.00 100 LYS A N 1
ATOM 843 C CA . LYS A 1 100 ? 9.915 10.551 -20.889 1.00 87.00 100 LYS A CA 1
ATOM 844 C C . LYS A 1 100 ? 8.443 10.711 -20.491 1.00 87.00 100 LYS A C 1
ATOM 846 O O . LYS A 1 100 ? 7.940 11.830 -20.479 1.00 87.00 100 LYS A O 1
ATOM 851 N N . GLY A 1 101 ? 7.761 9.618 -20.138 1.00 79.50 101 GLY A N 1
ATOM 852 C CA . GLY A 1 101 ? 6.325 9.615 -19.854 1.00 79.50 101 GLY A CA 1
ATOM 853 C C . GLY A 1 101 ? 5.452 9.692 -21.111 1.00 79.50 101 GLY A C 1
ATOM 854 O O . GLY A 1 101 ? 4.278 10.031 -21.015 1.00 79.50 101 GLY A O 1
ATOM 855 N N . GLU A 1 102 ? 6.013 9.371 -22.278 1.00 67.12 102 GLU A N 1
ATOM 856 C CA . GLU A 1 102 ? 5.359 9.419 -23.596 1.00 67.12 102 GLU A CA 1
ATOM 857 C C . GLU A 1 102 ? 4.767 8.062 -24.007 1.00 67.12 102 GLU A C 1
ATOM 859 O O . GLU A 1 102 ? 4.491 7.816 -25.179 1.00 67.12 102 GLU A O 1
ATOM 864 N N . SER A 1 103 ? 4.585 7.142 -23.059 1.00 55.22 103 SER A N 1
ATOM 865 C CA . SER A 1 103 ? 4.001 5.834 -23.341 1.00 55.22 103 SER A CA 1
ATOM 866 C C . SER A 1 103 ? 2.542 6.000 -23.780 1.00 55.22 103 SER A C 1
ATOM 868 O O . SER A 1 103 ? 1.675 6.268 -22.945 1.00 55.22 103 SER A O 1
ATOM 870 N N . ASN A 1 104 ? 2.285 5.852 -25.085 1.00 48.62 104 ASN A N 1
ATOM 871 C CA . ASN A 1 104 ? 0.934 5.749 -25.635 1.00 48.62 104 ASN A CA 1
ATOM 872 C C . ASN A 1 104 ? 0.237 4.547 -24.984 1.00 48.62 104 ASN A C 1
ATOM 874 O O . ASN A 1 104 ? 0.726 3.420 -25.092 1.00 48.62 104 ASN A O 1
ATOM 878 N N . GLY A 1 105 ? -0.855 4.820 -24.269 1.00 42.62 105 GLY A N 1
ATOM 879 C CA . GLY A 1 105 ? -1.766 3.796 -23.754 1.00 42.62 105 GLY A CA 1
ATOM 880 C C . GLY A 1 105 ? -2.512 3.066 -24.859 1.00 42.62 105 GLY A C 1
ATOM 881 O O . GLY A 1 105 ? -2.674 3.653 -25.954 1.00 42.62 105 GLY A O 1
#

Secondary structure (DSSP, 8-state):
--HHHHHHHHHTTTS-HHHHHHHHHHHHHHHHHHHHHHHHHHHHHHHHHHHHHHHHHHHHHHHHHH-SHHHHTTTT-TT--S---TTTTTTTHHHHHHHHT----

Radius of gyration: 31.01 Å; chains: 1; bounding box: 59×29×76 Å

Organism: NCBI:txid2024555

Foldseek 3Di:
DDPVLVVQCVVCVPADPVRSVVVVVVVVVVVVVVVVVVVVVVVVVVVVVVVVVVVVVVLVVLVCQLDLVNLVVVVPCPDDPDDDDPSNVCSSPQSVCVVVVNDDD

Sequence (105 aa):
MSKRMEEIKERFKSVGDGDINWLIQQTEHVKELERRISFDEKFYSGKIKELLAKKIHYKQALEFYADEENYELWGDFDGLNEHIHNVDFDKGDKARQTLKGESNG

pLDDT: mean 77.62, std 15.79, range [42.62, 95.81]